Protein AF-A0A9J6AB32-F1 (afdb_monomer_lite)

Secondary structure (DSSP, 8-state):
--TTS-----STTTGGGS-GGGTTTGGGGG---EEEETTEEEE--GGGGGGGGT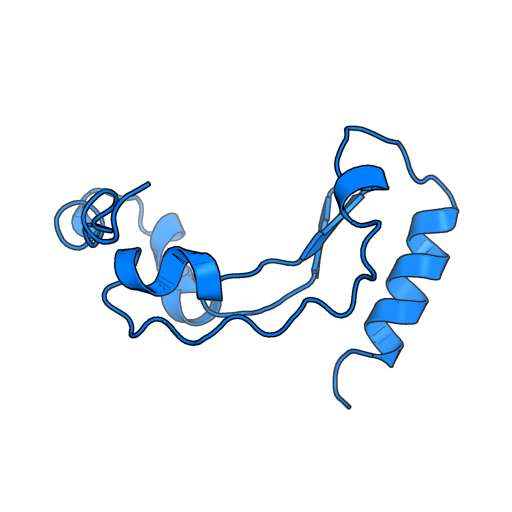---PPPPPPSS-TTHHHHSSS---TTHHHHHHHHHHHHTT-

Foldseek 3Di:
DPPPDDDQDACVVPPVVDDPVVCVVVVCLCPQDFDDDPQATDTDQSLVRQVNNVHDRDDGDDPPDPPCVVVRPDPDRNPPVSVVVVVVVVVVPPD

InterPro domains:
  IPR019557 Aminotransferase-like, plant mobile domain [PF10536] (2-62)

Structure (mmCIF, N/CA/C/O backbone):
data_AF-A0A9J6AB32-F1
#
_entry.id   AF-A0A9J6AB32-F1
#
loop_
_atom_site.group_PDB
_atom_site.id
_atom_site.type_symbol
_atom_site.label_atom_id
_a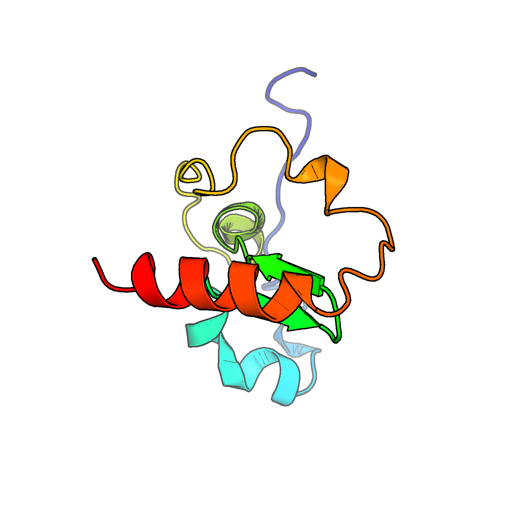tom_site.label_alt_id
_atom_site.label_comp_id
_atom_site.label_asym_id
_atom_site.label_entity_id
_atom_site.label_seq_id
_atom_site.pdbx_PDB_ins_code
_atom_site.Cartn_x
_atom_site.Cartn_y
_atom_site.Cartn_z
_atom_site.occupancy
_atom_site.B_iso_or_equiv
_atom_site.auth_seq_id
_atom_site.auth_comp_id
_atom_site.auth_asym_id
_atom_site.auth_atom_id
_atom_site.pdbx_PDB_model_num
ATOM 1 N N . MET A 1 1 ? 13.036 19.175 9.269 1.00 47.12 1 MET A N 1
ATOM 2 C CA . MET A 1 1 ? 11.843 18.701 9.998 1.00 47.12 1 MET A CA 1
ATOM 3 C C . MET A 1 1 ? 12.322 18.066 11.286 1.00 47.12 1 MET A C 1
ATOM 5 O O . MET A 1 1 ? 13.198 17.210 11.224 1.00 47.12 1 MET A O 1
ATOM 9 N N . THR A 1 2 ? 11.860 18.539 12.439 1.00 52.34 2 THR A N 1
ATOM 10 C CA . THR A 1 2 ? 12.133 17.875 13.723 1.00 52.34 2 THR A CA 1
ATOM 11 C C . THR A 1 2 ? 11.249 16.633 13.845 1.00 52.34 2 THR A C 1
ATOM 13 O O . THR A 1 2 ? 10.200 16.545 13.206 1.00 52.34 2 THR A O 1
ATOM 16 N N . LYS A 1 3 ? 11.687 15.651 14.640 1.00 54.47 3 LYS A N 1
ATOM 17 C CA . LYS A 1 3 ? 11.063 14.320 14.785 1.00 54.47 3 LYS A CA 1
ATOM 18 C C . LYS A 1 3 ? 9.586 14.359 15.236 1.00 54.47 3 LYS A C 1
ATOM 20 O O . LYS A 1 3 ? 8.896 13.357 15.108 1.00 54.47 3 LYS A O 1
ATOM 25 N N . ASP A 1 4 ? 9.108 15.521 15.682 1.00 57.69 4 ASP A N 1
ATOM 26 C CA . ASP A 1 4 ? 7.775 15.751 16.252 1.00 57.69 4 ASP A CA 1
ATOM 27 C C . ASP A 1 4 ? 6.742 16.353 15.277 1.00 57.69 4 ASP A C 1
ATOM 29 O O . ASP A 1 4 ? 5.654 16.737 15.696 1.00 57.69 4 ASP A O 1
ATOM 33 N N . GLN A 1 5 ? 7.042 16.481 13.979 1.00 61.66 5 GLN A N 1
ATOM 34 C CA . GLN A 1 5 ? 6.181 17.248 13.059 1.00 61.66 5 GLN A CA 1
ATOM 35 C C . GLN A 1 5 ? 5.061 16.467 12.349 1.00 61.66 5 GLN A C 1
ATOM 37 O O . GLN A 1 5 ? 4.262 17.092 11.653 1.00 61.66 5 GLN A O 1
ATOM 42 N N . PHE A 1 6 ? 4.942 15.145 12.516 1.00 64.44 6 PHE A N 1
ATOM 43 C CA . PHE A 1 6 ? 3.842 14.393 11.899 1.00 64.44 6 PHE A CA 1
ATOM 44 C C . PHE A 1 6 ? 3.360 13.240 12.783 1.00 64.44 6 PHE A C 1
ATOM 46 O O . PHE A 1 6 ? 4.062 12.247 12.968 1.00 64.44 6 PHE A O 1
ATOM 53 N N . ARG A 1 7 ? 2.143 13.367 13.325 1.00 69.94 7 ARG A N 1
ATOM 54 C CA . ARG A 1 7 ? 1.475 12.318 14.104 1.00 69.94 7 ARG A CA 1
ATOM 55 C C . ARG A 1 7 ? 0.334 11.740 13.273 1.00 69.94 7 ARG A C 1
ATOM 57 O O . ARG A 1 7 ? -0.664 12.418 13.051 1.00 69.94 7 ARG A O 1
ATOM 64 N N . TRP A 1 8 ? 0.483 10.496 12.824 1.00 75.62 8 TRP A N 1
ATOM 65 C CA . TRP A 1 8 ? -0.595 9.756 12.169 1.00 75.62 8 TRP A CA 1
ATOM 66 C C . TRP A 1 8 ? -1.716 9.484 13.181 1.00 75.62 8 TRP A C 1
ATOM 68 O O . TRP A 1 8 ? -1.502 8.758 14.151 1.00 75.62 8 TRP A O 1
ATOM 78 N N . THR A 1 9 ? -2.894 10.072 12.972 1.00 83.25 9 THR A N 1
ATOM 79 C CA . THR A 1 9 ? -4.094 9.761 13.763 1.00 83.25 9 THR A CA 1
ATOM 80 C C . THR A 1 9 ? -4.816 8.560 13.136 1.00 83.25 9 THR A C 1
ATOM 82 O O . THR A 1 9 ? -5.020 8.570 11.918 1.00 83.25 9 THR A O 1
ATOM 85 N N . PRO A 1 10 ? -5.197 7.533 13.919 1.00 86.44 10 PRO A N 1
ATOM 86 C CA . PRO A 1 10 ? -5.995 6.415 13.424 1.00 86.44 10 PRO A CA 1
ATOM 87 C C . PRO A 1 10 ? -7.374 6.846 12.901 1.00 86.44 10 PRO A C 1
ATOM 89 O O . PRO A 1 10 ? -7.943 7.831 13.358 1.00 86.44 10 PRO A O 1
ATOM 92 N N . TYR A 1 11 ? -7.946 6.068 11.983 1.00 87.69 11 TYR A N 1
ATOM 93 C CA . TYR A 1 11 ? -9.284 6.274 11.421 1.00 87.69 11 TYR A CA 1
ATOM 94 C C . TYR A 1 11 ? -10.418 5.698 12.283 1.00 87.69 11 TYR A C 1
ATOM 96 O O . TYR A 1 11 ? -11.575 5.723 11.870 1.00 87.69 11 TYR A O 1
ATOM 104 N N . ASN A 1 12 ? -10.119 5.183 13.476 1.00 85.50 12 ASN A N 1
ATOM 105 C CA . ASN A 1 12 ? -11.084 4.563 14.394 1.00 85.50 12 ASN A CA 1
ATOM 106 C C . ASN A 1 12 ? -12.369 5.394 14.601 1.00 85.50 12 ASN A C 1
ATOM 108 O O . ASN A 1 12 ? -13.462 4.833 14.645 1.00 85.50 12 ASN A O 1
ATOM 112 N N . GLU A 1 13 ? -12.249 6.720 14.668 1.00 89.31 13 GLU A N 1
ATOM 113 C CA . GLU A 1 13 ? -13.375 7.643 14.853 1.00 89.31 13 GLU A CA 1
ATOM 114 C C . GLU A 1 13 ? -14.256 7.821 13.609 1.00 89.31 13 GLU A C 1
ATOM 116 O O . GLU A 1 13 ? -15.381 8.284 13.741 1.00 89.31 13 GLU A O 1
ATOM 121 N N . ILE A 1 14 ? -13.792 7.456 12.410 1.00 89.94 14 ILE A N 1
ATOM 122 C CA . ILE A 1 14 ? -14.537 7.670 11.157 1.00 89.94 14 ILE A CA 1
ATOM 123 C C . ILE A 1 14 ? -14.889 6.377 10.425 1.00 89.94 14 ILE A C 1
ATOM 125 O O . ILE A 1 14 ? -15.810 6.387 9.612 1.00 89.94 14 ILE A O 1
ATOM 129 N N . LEU A 1 15 ? -14.211 5.259 10.708 1.00 87.62 15 LEU A N 1
ATOM 130 C CA . LEU A 1 15 ? -14.429 3.987 10.004 1.00 87.62 15 LEU A CA 1
ATOM 131 C C . LEU A 1 15 ? -15.898 3.539 10.035 1.00 87.62 15 LEU A C 1
ATOM 133 O O . LEU A 1 15 ? -16.398 3.025 9.041 1.00 87.62 15 LEU A O 1
ATOM 137 N N . HIS A 1 16 ? -16.605 3.795 11.139 1.00 88.31 16 HIS A N 1
ATOM 138 C CA . HIS A 1 16 ? -18.020 3.444 11.302 1.00 88.31 16 HIS A CA 1
ATOM 139 C C . HIS A 1 16 ? -18.983 4.305 10.465 1.00 88.31 16 HIS A C 1
ATOM 141 O O . HIS A 1 16 ? -20.143 3.940 10.300 1.00 88.31 16 HIS A O 1
ATOM 147 N N . THR A 1 17 ? -18.520 5.450 9.957 1.00 93.88 17 THR A N 1
ATOM 148 C CA . THR A 1 17 ? -19.302 6.346 9.087 1.00 93.88 17 THR A CA 1
ATOM 149 C C . THR A 1 17 ? -19.174 5.984 7.607 1.00 93.88 17 THR A C 1
ATOM 151 O O . THR A 1 17 ? -19.932 6.488 6.779 1.00 93.88 17 THR A O 1
ATOM 154 N N . LEU A 1 18 ? -18.213 5.120 7.262 1.00 90.81 18 LEU A N 1
ATOM 155 C CA . LEU A 1 18 ? -17.965 4.714 5.888 1.00 90.81 18 LEU A CA 1
ATOM 156 C C . LEU A 1 18 ? -18.975 3.648 5.434 1.00 90.81 18 LEU A C 1
ATOM 158 O O . LEU A 1 18 ? -19.395 2.806 6.232 1.00 90.81 18 LEU A O 1
ATOM 162 N N . PRO A 1 19 ? -19.337 3.624 4.141 1.00 94.94 19 PRO A N 1
ATOM 163 C CA . PRO A 1 19 ? -20.092 2.516 3.568 1.00 94.94 19 PRO A CA 1
ATOM 164 C C . PRO A 1 19 ? -19.396 1.163 3.777 1.00 94.94 19 PRO A C 1
ATOM 166 O O . PRO A 1 19 ? -18.170 1.082 3.746 1.00 94.94 19 PRO A O 1
ATOM 169 N N . CYS A 1 20 ? -20.166 0.074 3.889 1.00 89.75 20 CYS A N 1
ATOM 170 C CA . CYS A 1 20 ? -19.617 -1.269 4.135 1.00 89.75 20 CYS A CA 1
ATOM 171 C C . CYS A 1 20 ? -18.588 -1.723 3.084 1.00 89.75 20 CYS A C 1
ATOM 173 O O . CYS A 1 20 ? -17.660 -2.457 3.409 1.00 89.75 20 CYS A O 1
ATOM 175 N N . TYR A 1 21 ? -18.709 -1.269 1.832 1.00 89.56 21 TYR A N 1
ATOM 176 C CA . TYR A 1 21 ? -17.740 -1.608 0.784 1.00 89.56 21 TYR A CA 1
ATOM 177 C C . TYR A 1 21 ? -16.355 -0.988 1.023 1.00 89.56 21 TYR A C 1
ATOM 179 O O . TYR A 1 21 ? -15.376 -1.449 0.452 1.00 89.56 21 TYR A O 1
ATOM 187 N N . CYS A 1 22 ? -16.241 0.052 1.855 1.00 86.25 22 CYS A N 1
ATOM 188 C CA . CYS A 1 22 ? -14.948 0.635 2.201 1.00 86.25 22 CYS A CA 1
ATOM 189 C C . CYS A 1 22 ? -14.155 -0.250 3.170 1.00 86.25 22 CYS A C 1
ATOM 191 O O . CYS A 1 22 ? -12.935 -0.126 3.218 1.00 86.25 22 CYS A O 1
ATOM 193 N N . THR A 1 23 ? -14.826 -1.118 3.934 1.00 85.69 23 THR A N 1
ATOM 194 C CA . THR A 1 23 ? -14.228 -1.945 4.998 1.00 85.69 23 THR A CA 1
ATOM 195 C C . THR A 1 23 ? -14.291 -3.446 4.732 1.00 85.69 23 THR A C 1
ATOM 197 O O . THR A 1 23 ? -13.633 -4.205 5.438 1.00 85.69 23 THR A O 1
ATOM 200 N N . VAL A 1 24 ? -15.016 -3.879 3.693 1.00 88.56 24 VAL A N 1
ATOM 201 C CA . VAL A 1 24 ? -15.167 -5.298 3.314 1.00 88.56 24 VAL A CA 1
ATOM 202 C C . VAL A 1 24 ? -13.828 -6.016 3.102 1.00 88.56 24 VAL A C 1
ATOM 204 O O . VAL A 1 24 ? -13.698 -7.183 3.457 1.00 88.56 24 VAL A O 1
ATOM 207 N N . ASP A 1 25 ? -12.820 -5.292 2.619 1.00 85.62 25 ASP A N 1
ATOM 208 C CA . ASP A 1 25 ? -11.489 -5.813 2.307 1.00 85.62 25 ASP A CA 1
ATOM 209 C C . ASP A 1 25 ? -10.413 -5.318 3.289 1.00 85.62 25 ASP A C 1
ATOM 211 O O . ASP A 1 25 ? -9.250 -5.162 2.915 1.00 85.62 25 ASP A O 1
ATOM 215 N N . GLU A 1 26 ? -10.769 -5.069 4.559 1.00 83.25 26 GLU A N 1
ATOM 216 C CA . GLU A 1 26 ? -9.793 -4.701 5.602 1.00 83.25 26 GLU A CA 1
ATOM 217 C C . GLU A 1 26 ? -8.549 -5.615 5.624 1.00 83.25 26 GLU A C 1
ATOM 219 O O . GLU A 1 26 ? -7.432 -5.091 5.695 1.00 83.25 26 GLU A O 1
ATOM 224 N N . PRO A 1 27 ? -8.670 -6.956 5.512 1.00 82.94 27 PRO A N 1
ATOM 225 C CA . PRO A 1 27 ? -7.497 -7.827 5.486 1.00 82.94 27 PRO A CA 1
ATOM 226 C C . PRO A 1 27 ? -6.533 -7.525 4.328 1.00 82.94 27 PRO A C 1
ATOM 228 O O . PRO A 1 27 ? -5.328 -7.728 4.470 1.00 82.94 27 PRO A O 1
ATOM 231 N N . LEU A 1 28 ? -7.042 -7.002 3.206 1.00 81.69 28 LEU A N 1
ATOM 232 C CA . LEU A 1 28 ? -6.252 -6.625 2.031 1.00 81.69 28 LEU A CA 1
ATOM 233 C C . LEU A 1 28 ? -5.648 -5.223 2.140 1.00 81.69 28 LEU A C 1
ATOM 235 O O . LEU A 1 28 ? -4.809 -4.854 1.319 1.00 81.69 28 LEU A O 1
ATOM 239 N N . TRP A 1 29 ? -6.008 -4.424 3.150 1.00 79.75 29 TRP A N 1
ATOM 240 C CA . TRP A 1 29 ? -5.424 -3.091 3.322 1.00 79.75 29 TRP A CA 1
ATOM 241 C C . TRP A 1 29 ? -3.908 -3.132 3.498 1.00 79.75 29 TRP A C 1
ATOM 243 O O . TRP A 1 29 ? -3.246 -2.165 3.133 1.00 79.75 29 TRP A O 1
ATOM 253 N N . MET A 1 30 ? -3.380 -4.250 4.005 1.00 76.69 30 MET A N 1
ATOM 254 C CA . MET A 1 30 ? -1.952 -4.507 4.200 1.00 76.69 30 MET A CA 1
ATOM 255 C C . MET A 1 30 ? -1.287 -5.240 3.027 1.00 76.69 30 MET A C 1
ATOM 257 O O . MET A 1 30 ? -0.108 -5.572 3.120 1.00 76.69 30 MET A O 1
ATOM 261 N N . ALA A 1 31 ? -2.014 -5.521 1.944 1.00 79.00 31 ALA A N 1
ATOM 262 C CA . ALA A 1 31 ? -1.461 -6.242 0.808 1.00 79.00 31 ALA A CA 1
ATOM 263 C C . ALA A 1 31 ? -0.518 -5.329 0.002 1.00 79.00 31 ALA A C 1
ATOM 265 O O . ALA A 1 31 ? -0.901 -4.238 -0.436 1.00 79.00 31 ALA A O 1
ATOM 266 N N . CYS A 1 32 ? 0.728 -5.770 -0.170 1.00 75.88 32 CYS A N 1
ATOM 267 C CA . CYS A 1 32 ? 1.749 -5.073 -0.950 1.00 75.88 32 CYS A CA 1
ATOM 268 C C . CYS A 1 32 ? 1.659 -5.470 -2.427 1.00 75.88 32 CYS A C 1
ATOM 270 O O . CYS A 1 32 ? 2.577 -6.084 -2.948 1.00 75.88 32 CYS A O 1
ATOM 272 N N . GLU A 1 33 ? 0.551 -5.162 -3.094 1.00 73.75 33 GLU A N 1
ATOM 273 C CA . GLU A 1 33 ? 0.269 -5.666 -4.446 1.00 73.75 33 GLU A CA 1
ATOM 274 C C . GLU A 1 33 ? 0.528 -4.612 -5.535 1.00 73.75 33 GLU A C 1
ATOM 276 O O . GLU A 1 33 ? 0.325 -3.412 -5.300 1.00 73.75 33 GLU A O 1
ATOM 281 N N . PRO A 1 34 ? 0.913 -5.018 -6.758 1.00 69.75 34 PRO A N 1
ATOM 282 C CA . PRO A 1 34 ? 0.857 -4.140 -7.916 1.00 69.75 34 PRO A CA 1
ATOM 283 C C . PRO A 1 34 ? -0.597 -3.825 -8.285 1.00 69.75 34 PRO A C 1
ATOM 285 O O . PRO A 1 34 ? -1.385 -4.701 -8.635 1.00 69.75 34 PRO A O 1
ATOM 288 N N . ILE A 1 35 ? -0.942 -2.543 -8.271 1.00 72.12 35 ILE A N 1
ATOM 289 C CA . ILE A 1 35 ? -2.173 -2.017 -8.843 1.00 72.12 35 ILE A CA 1
ATOM 290 C C . ILE A 1 35 ? -1.888 -1.638 -10.295 1.00 72.12 35 ILE A C 1
ATOM 292 O O . ILE A 1 35 ? -1.117 -0.727 -10.602 1.00 72.12 35 ILE A O 1
ATOM 296 N N . LEU A 1 36 ? -2.544 -2.354 -11.202 1.00 71.56 36 LEU A N 1
ATOM 297 C CA . LEU A 1 36 ? -2.578 -2.038 -12.622 1.00 71.56 36 LEU A CA 1
ATOM 298 C C . LEU A 1 36 ? -3.655 -0.988 -12.891 1.00 71.56 36 LEU A C 1
ATOM 300 O O . LEU A 1 36 ? -4.848 -1.279 -12.825 1.00 71.56 36 LEU A O 1
ATOM 304 N N . CYS A 1 37 ? -3.236 0.228 -13.227 1.00 67.50 37 CYS A N 1
ATOM 305 C CA . CYS A 1 37 ? -4.127 1.301 -13.644 1.00 67.50 37 CYS A CA 1
ATOM 306 C C . CYS A 1 37 ? -3.831 1.671 -15.100 1.00 67.50 37 CYS A C 1
ATOM 308 O O . CYS A 1 37 ? -2.992 2.526 -15.388 1.00 67.50 37 CYS A O 1
ATOM 310 N N . LEU A 1 38 ? -4.533 1.015 -16.031 1.00 70.31 38 LEU A N 1
ATOM 311 C CA . LEU A 1 38 ? -4.367 1.196 -17.478 1.00 70.31 38 LEU A CA 1
ATOM 312 C C . LEU A 1 38 ? -2.925 0.910 -17.929 1.00 70.31 38 LEU A C 1
ATOM 314 O O . LEU A 1 38 ? -2.476 -0.231 -17.908 1.00 70.31 38 LEU A O 1
ATOM 318 N N . GLU A 1 39 ? -2.206 1.954 -18.341 1.00 63.28 39 GLU A N 1
ATOM 319 C CA . GLU A 1 39 ? -0.821 1.885 -18.792 1.00 63.28 39 GLU A CA 1
ATOM 320 C C . GLU A 1 39 ? 0.180 2.195 -17.670 1.00 63.28 39 GLU A C 1
ATOM 322 O O . GLU A 1 39 ? 1.326 2.531 -17.944 1.00 63.28 39 GLU A O 1
ATOM 327 N N . ILE A 1 40 ? -0.249 2.146 -16.410 1.00 63.00 40 ILE A N 1
ATOM 328 C CA . ILE A 1 40 ? 0.582 2.436 -15.243 1.00 63.00 40 ILE A CA 1
ATOM 329 C C . ILE A 1 40 ? 0.514 1.237 -14.301 1.00 63.00 40 ILE A C 1
ATOM 331 O O . ILE A 1 40 ? -0.560 0.691 -14.046 1.00 63.00 40 ILE A O 1
ATOM 335 N N . VAL A 1 41 ? 1.668 0.837 -13.773 1.00 67.00 41 VAL A N 1
ATOM 336 C CA . VAL A 1 41 ? 1.741 -0.079 -12.630 1.00 67.00 41 VAL A CA 1
ATOM 337 C C . VAL A 1 41 ? 2.201 0.732 -11.434 1.00 67.00 41 VAL A C 1
ATOM 339 O O . VAL A 1 41 ? 3.286 1.312 -11.451 1.00 67.00 41 VAL A O 1
ATOM 342 N N . GLU A 1 42 ? 1.366 0.771 -10.406 1.00 72.50 42 GLU A N 1
ATOM 343 C CA . GLU A 1 42 ? 1.656 1.402 -9.126 1.00 72.50 42 GLU A CA 1
ATOM 344 C C . GLU A 1 42 ? 1.728 0.314 -8.057 1.00 72.50 42 GLU A C 1
ATOM 346 O O . GLU A 1 42 ? 0.812 -0.490 -7.938 1.00 72.50 42 GLU A O 1
ATOM 351 N N . ILE A 1 43 ? 2.800 0.256 -7.265 1.00 70.81 43 ILE A N 1
ATOM 352 C CA . ILE A 1 43 ? 2.812 -0.646 -6.108 1.00 70.81 43 ILE A CA 1
ATOM 353 C C . ILE A 1 43 ? 2.043 -0.011 -4.973 1.00 70.81 43 ILE A C 1
ATOM 355 O O . ILE A 1 43 ? 2.377 1.080 -4.507 1.00 70.81 43 ILE A O 1
ATOM 359 N N . ARG A 1 44 ? 1.085 -0.765 -4.446 1.00 72.88 44 ARG A N 1
ATOM 360 C CA . ARG A 1 44 ? 0.514 -0.464 -3.149 1.00 72.88 44 ARG A CA 1
ATOM 361 C C . ARG A 1 44 ? 1.581 -0.716 -2.082 1.00 72.88 44 ARG A C 1
ATOM 363 O O . ARG A 1 44 ? 1.997 -1.849 -1.871 1.00 72.88 44 ARG A O 1
ATOM 370 N N . ALA A 1 45 ? 2.024 0.349 -1.418 1.00 74.69 45 ALA A N 1
ATOM 371 C CA . ALA A 1 45 ? 2.943 0.305 -0.279 1.00 74.69 45 ALA A CA 1
ATOM 372 C C . ALA A 1 45 ? 2.160 0.635 1.012 1.00 74.69 45 ALA A C 1
ATOM 374 O O . ALA A 1 45 ? 2.152 1.788 1.460 1.00 74.69 45 ALA A O 1
ATOM 375 N N . PRO A 1 46 ? 1.399 -0.334 1.559 1.00 73.25 46 PRO A N 1
ATOM 376 C CA . PRO A 1 46 ? 0.503 -0.114 2.694 1.00 73.25 46 PRO A CA 1
ATOM 377 C C . PRO A 1 46 ? 1.254 0.150 3.995 1.00 73.25 46 PRO A C 1
ATOM 379 O O . PRO A 1 46 ? 0.735 0.815 4.890 1.00 73.25 46 PRO A O 1
ATOM 382 N N . ASP A 1 47 ? 2.499 -0.318 4.063 1.00 74.19 47 ASP A N 1
ATOM 383 C CA . ASP A 1 47 ? 3.440 -0.032 5.130 1.00 74.19 47 ASP A CA 1
ATOM 384 C C . ASP A 1 47 ? 3.488 1.463 5.457 1.00 74.19 47 ASP A C 1
ATOM 386 O O . ASP A 1 47 ? 3.485 1.789 6.630 1.00 74.19 47 ASP A O 1
ATOM 390 N N . ARG A 1 48 ? 3.408 2.385 4.492 1.00 72.19 48 ARG A N 1
ATOM 391 C CA . ARG A 1 48 ? 3.477 3.843 4.734 1.00 72.19 48 ARG A CA 1
ATOM 392 C C . ARG A 1 48 ? 2.311 4.448 5.530 1.00 72.19 48 ARG A C 1
ATOM 394 O O . ARG A 1 48 ? 2.437 5.583 5.986 1.00 72.19 48 ARG A O 1
ATOM 401 N N . VAL A 1 49 ? 1.188 3.740 5.674 1.00 77.31 49 VAL A N 1
ATOM 402 C CA . VAL A 1 49 ? -0.057 4.267 6.274 1.00 77.31 49 VAL A CA 1
ATOM 403 C C . VAL A 1 49 ? -0.618 3.384 7.396 1.00 77.31 49 VAL A C 1
ATOM 405 O O . VAL A 1 49 ? -1.734 3.598 7.867 1.00 77.31 49 VAL A O 1
ATOM 408 N N . MET A 1 50 ? 0.161 2.416 7.889 1.00 80.81 50 MET A N 1
ATOM 409 C CA . MET A 1 50 ? -0.290 1.414 8.871 1.00 80.81 50 MET A CA 1
ATOM 410 C C . MET A 1 50 ? -0.822 2.024 10.171 1.00 80.81 50 MET A C 1
ATOM 412 O O . MET A 1 50 ? -1.830 1.560 10.713 1.00 80.81 50 MET A O 1
ATOM 416 N N . CYS A 1 51 ? -0.206 3.114 10.637 1.00 82.94 51 CYS A N 1
ATOM 417 C CA . CYS A 1 51 ? -0.653 3.831 11.831 1.00 82.94 51 CYS A CA 1
ATOM 418 C C . CYS A 1 51 ? -2.092 4.362 11.710 1.00 82.94 51 CYS A C 1
ATOM 420 O O . CYS A 1 51 ? -2.801 4.429 12.713 1.00 82.94 51 CYS A O 1
ATOM 422 N N . GLN A 1 52 ? -2.553 4.705 10.501 1.00 84.75 52 GLN A N 1
ATOM 423 C CA . GLN A 1 52 ? -3.922 5.186 10.286 1.00 84.75 52 GLN A CA 1
ATOM 424 C C . GLN A 1 52 ? -4.962 4.079 10.489 1.00 84.75 52 GLN A C 1
ATOM 426 O O . GLN A 1 52 ? -6.106 4.351 10.834 1.00 84.75 52 GLN A O 1
ATOM 431 N N . PHE A 1 53 ? -4.557 2.821 10.352 1.00 82.50 53 PHE A N 1
ATOM 432 C CA . PHE A 1 53 ? -5.403 1.659 10.610 1.00 82.50 53 PHE A CA 1
ATOM 433 C C . PHE A 1 53 ? -5.204 1.085 12.020 1.00 82.50 53 PHE A C 1
ATOM 435 O O . PHE A 1 53 ? -5.664 -0.015 12.308 1.00 82.50 53 PHE A O 1
ATOM 442 N N . GLY A 1 54 ? -4.504 1.808 12.905 1.00 81.94 54 GLY A N 1
ATOM 443 C CA . GLY A 1 54 ? -4.203 1.342 14.261 1.00 81.94 54 GLY A CA 1
ATOM 444 C C . GLY A 1 54 ? -3.209 0.177 14.300 1.00 81.94 54 GLY A C 1
ATOM 445 O O . GLY A 1 54 ? -3.172 -0.563 15.281 1.00 81.94 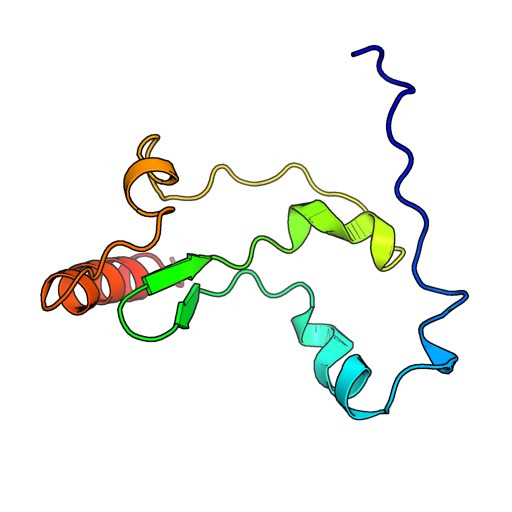54 GLY A O 1
ATOM 446 N N . ARG A 1 55 ? -2.414 -0.009 13.238 1.00 81.38 55 ARG A N 1
ATOM 447 C CA . ARG A 1 55 ? -1.449 -1.107 13.109 1.00 81.38 55 ARG A CA 1
ATOM 448 C C . ARG A 1 55 ? -0.013 -0.612 13.325 1.00 81.38 55 ARG A C 1
ATOM 450 O O . ARG A 1 55 ? 0.272 0.556 13.052 1.00 81.38 55 ARG A O 1
ATOM 457 N N . PRO A 1 56 ? 0.909 -1.474 13.795 1.00 81.50 56 PRO A N 1
ATOM 458 C CA . PRO A 1 56 ? 2.317 -1.110 13.919 1.00 81.50 56 PRO A CA 1
ATOM 459 C C . PRO A 1 56 ? 2.931 -0.726 12.565 1.00 81.50 56 PRO A C 1
ATOM 461 O O . PRO A 1 56 ? 2.739 -1.417 11.566 1.00 81.50 56 PRO A O 1
ATOM 464 N N . GLN A 1 57 ? 3.703 0.360 12.547 1.00 80.25 57 GLN A N 1
ATOM 465 C CA . GLN A 1 57 ? 4.484 0.790 11.389 1.00 80.25 57 GLN A CA 1
ATOM 466 C C . GLN A 1 57 ? 5.758 -0.054 11.275 1.00 80.25 57 GLN A C 1
ATOM 468 O O . GLN A 1 57 ? 6.650 0.061 12.117 1.00 80.25 57 GLN A O 1
ATOM 473 N N . HIS A 1 58 ? 5.873 -0.869 10.228 1.00 75.00 58 HIS A N 1
ATOM 474 C CA . HIS A 1 58 ? 7.139 -1.523 9.890 1.00 75.00 58 HIS A CA 1
ATOM 475 C C . HIS A 1 58 ? 8.039 -0.567 9.088 1.00 75.00 58 HIS A C 1
ATOM 477 O O . HIS A 1 58 ? 7.559 0.382 8.458 1.00 75.00 58 HIS A O 1
ATOM 483 N N . VAL A 1 59 ? 9.354 -0.804 9.108 1.00 74.00 59 VAL A N 1
ATOM 484 C CA . VAL A 1 59 ? 10.285 -0.113 8.205 1.00 74.00 59 VAL A CA 1
ATOM 485 C C . VAL A 1 59 ? 9.975 -0.558 6.784 1.00 74.00 59 VAL A C 1
ATOM 487 O O . VAL A 1 59 ? 10.009 -1.753 6.492 1.00 74.00 59 VAL A O 1
ATOM 490 N N . SER A 1 60 ? 9.660 0.388 5.906 1.00 67.75 60 SER A N 1
ATOM 491 C CA . SER A 1 60 ? 9.360 0.054 4.521 1.00 67.75 60 SER A CA 1
ATOM 492 C C . SER A 1 60 ? 10.521 -0.681 3.871 1.00 67.75 60 SER A C 1
ATOM 494 O O . SER A 1 60 ? 11.656 -0.200 3.909 1.00 67.75 60 SER A O 1
ATOM 496 N N . ALA A 1 61 ? 10.239 -1.833 3.259 1.00 67.19 61 ALA A N 1
ATOM 497 C CA . ALA A 1 61 ? 11.195 -2.434 2.343 1.00 67.19 61 ALA A CA 1
ATOM 498 C C . ALA A 1 61 ? 11.434 -1.434 1.207 1.00 67.19 61 ALA A C 1
ATOM 500 O O . ALA A 1 61 ? 10.494 -0.789 0.733 1.00 67.19 61 ALA A O 1
ATOM 501 N N . ILE A 1 62 ? 12.691 -1.270 0.789 1.00 63.28 62 ILE A N 1
ATOM 502 C CA . ILE A 1 62 ? 12.979 -0.471 -0.402 1.00 63.28 62 ILE A CA 1
ATOM 503 C C . ILE A 1 62 ? 12.229 -1.157 -1.548 1.00 63.28 62 ILE A C 1
ATOM 505 O O . ILE A 1 62 ? 12.476 -2.345 -1.779 1.00 63.28 62 ILE A O 1
ATOM 509 N N . PRO A 1 63 ? 11.296 -0.470 -2.231 1.00 60.19 63 PRO A N 1
ATOM 510 C CA . PRO A 1 63 ? 10.585 -1.077 -3.343 1.00 60.19 63 PRO A CA 1
ATOM 511 C C . PRO A 1 63 ? 11.611 -1.606 -4.355 1.00 60.19 63 PRO A C 1
ATOM 513 O O . PRO A 1 63 ? 12.600 -0.932 -4.626 1.00 60.19 63 PRO A O 1
ATOM 516 N N . SER A 1 64 ? 11.388 -2.788 -4.938 1.00 57.78 64 SER A N 1
ATOM 517 C CA . SER A 1 64 ? 12.297 -3.395 -5.938 1.00 57.78 64 SER A CA 1
ATOM 518 C C . SER A 1 64 ? 12.453 -2.564 -7.225 1.00 57.78 64 SER A C 1
ATOM 520 O O . SER A 1 64 ? 13.277 -2.850 -8.098 1.00 57.78 64 SER A O 1
ATOM 522 N N . TRP A 1 65 ? 11.672 -1.496 -7.337 1.00 57.41 65 TRP A N 1
ATOM 523 C CA . TRP A 1 65 ? 11.822 -0.430 -8.306 1.00 57.41 65 TRP A CA 1
ATOM 524 C C . TRP A 1 65 ? 13.085 0.347 -7.952 1.00 57.41 65 TRP A C 1
ATOM 526 O O . TRP A 1 65 ? 13.147 1.006 -6.918 1.00 57.41 65 TRP A O 1
ATOM 536 N N . GLY A 1 66 ? 14.100 0.282 -8.814 1.00 55.31 66 GLY A N 1
ATOM 537 C CA . GLY A 1 66 ? 15.281 1.133 -8.681 1.00 55.31 66 GLY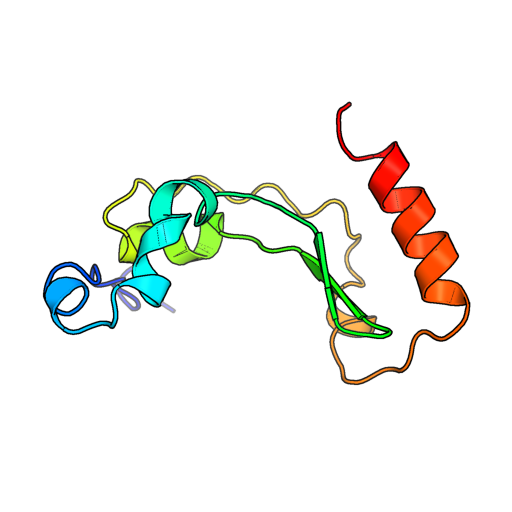 A CA 1
ATOM 538 C C . GLY A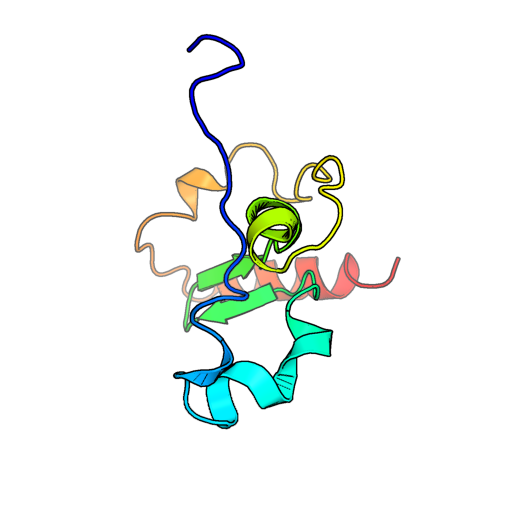 1 66 ? 14.910 2.618 -8.544 1.00 55.31 66 GLY A C 1
ATOM 539 O O . GLY A 1 66 ? 13.768 3.020 -8.770 1.00 55.31 66 GLY A O 1
ATOM 540 N N . THR A 1 67 ? 15.894 3.456 -8.225 1.00 54.72 67 THR A N 1
ATOM 541 C CA . THR A 1 67 ? 15.791 4.906 -7.936 1.00 54.72 67 THR A CA 1
ATOM 542 C C . THR A 1 67 ? 15.006 5.771 -8.943 1.00 54.72 67 THR A C 1
ATOM 544 O O . THR A 1 67 ? 14.760 6.943 -8.673 1.00 54.72 67 THR A O 1
ATOM 547 N N . ASN A 1 68 ? 14.561 5.211 -10.068 1.00 53.75 68 ASN A N 1
ATOM 548 C CA . ASN A 1 68 ? 13.823 5.871 -11.140 1.00 53.75 68 ASN A CA 1
ATOM 549 C C . ASN A 1 68 ? 12.291 5.718 -11.049 1.00 53.75 68 ASN A C 1
ATOM 551 O O . ASN A 1 68 ? 11.610 5.995 -12.032 1.00 53.75 68 ASN A O 1
ATOM 555 N N . HIS A 1 69 ? 11.708 5.292 -9.920 1.00 54.69 69 HIS A N 1
ATOM 556 C CA . HIS A 1 69 ? 10.239 5.202 -9.807 1.00 54.69 69 HIS A CA 1
ATOM 557 C C . HIS A 1 69 ? 9.545 6.549 -10.090 1.00 54.69 69 HIS A C 1
ATOM 559 O O . HIS A 1 69 ? 8.538 6.566 -10.783 1.00 54.69 69 HIS A O 1
ATOM 565 N N . HIS A 1 70 ? 10.156 7.677 -9.709 1.00 51.50 70 HIS A N 1
ATOM 566 C CA . HIS A 1 70 ? 9.682 9.036 -10.031 1.00 51.50 70 HIS A CA 1
ATOM 567 C C . HIS A 1 70 ? 9.770 9.432 -11.513 1.00 51.50 70 HIS A C 1
ATOM 569 O O . HIS A 1 70 ? 9.344 10.515 -11.891 1.00 51.50 70 HIS A O 1
ATOM 575 N N . VAL A 1 71 ? 10.384 8.595 -12.353 1.00 51.16 71 VAL A N 1
ATOM 576 C CA . VAL A 1 71 ? 10.376 8.753 -13.817 1.00 51.16 71 VAL A CA 1
ATOM 577 C C . VAL A 1 71 ? 9.148 8.057 -14.419 1.00 51.16 71 VAL A C 1
ATOM 579 O O . VAL A 1 71 ? 8.713 8.393 -15.517 1.00 51.16 71 VAL A O 1
ATOM 582 N N . HIS A 1 72 ? 8.587 7.084 -13.697 1.00 54.09 72 HIS A N 1
ATOM 583 C CA . HIS A 1 72 ? 7.399 6.324 -14.084 1.00 54.09 72 HIS A CA 1
ATOM 584 C C . HIS A 1 72 ? 6.132 6.838 -13.382 1.00 54.09 72 HIS A C 1
ATOM 586 O O . HIS A 1 72 ? 5.042 6.775 -13.951 1.00 54.09 72 HIS A O 1
ATOM 592 N N . ASP A 1 73 ? 6.282 7.425 -12.194 1.00 51.78 73 ASP A N 1
ATOM 593 C CA . ASP A 1 73 ? 5.337 8.368 -11.609 1.00 51.78 73 ASP A CA 1
ATOM 594 C C . ASP A 1 73 ? 5.468 9.677 -12.395 1.00 51.78 73 ASP A C 1
ATOM 596 O O . ASP A 1 73 ? 6.451 10.393 -12.278 1.00 51.78 73 ASP A O 1
ATOM 600 N N . GLN A 1 74 ? 4.552 9.879 -13.342 1.00 48.75 74 GLN A N 1
ATOM 601 C CA . GLN A 1 74 ? 4.055 11.169 -13.840 1.00 48.75 74 GLN A CA 1
ATOM 602 C C . GLN A 1 74 ? 3.361 10.941 -15.179 1.00 48.75 74 GLN A C 1
ATOM 604 O O . GLN A 1 74 ? 3.906 11.239 -16.237 1.00 48.75 74 GLN A O 1
ATOM 609 N N . ARG A 1 75 ? 2.113 10.447 -15.144 1.00 52.44 75 ARG A N 1
ATOM 610 C CA . ARG A 1 75 ? 1.149 10.591 -16.260 1.00 52.44 75 ARG A CA 1
ATOM 611 C C . ARG A 1 75 ? 1.667 10.093 -17.628 1.00 52.44 75 ARG A C 1
ATOM 613 O O . ARG A 1 75 ? 1.164 10.516 -18.670 1.00 52.44 75 ARG A O 1
ATOM 620 N N . GLY A 1 76 ? 2.678 9.227 -17.624 1.00 50.38 76 GLY A N 1
ATOM 621 C CA . GLY A 1 76 ? 3.355 8.725 -18.806 1.00 50.38 76 GLY A CA 1
ATOM 622 C C . GLY A 1 76 ? 2.684 7.444 -19.257 1.00 50.38 76 GLY A C 1
ATOM 623 O O . GLY A 1 76 ? 2.708 6.445 -18.547 1.00 50.38 76 GLY A O 1
ATOM 624 N N . ARG A 1 77 ? 2.077 7.484 -20.439 1.00 56.53 77 ARG A N 1
ATOM 625 C CA . ARG A 1 77 ? 1.558 6.305 -21.131 1.00 56.53 77 ARG A CA 1
ATOM 626 C C . ARG A 1 77 ? 2.714 5.350 -21.442 1.00 56.53 77 ARG A C 1
ATOM 628 O O . ARG A 1 77 ? 3.550 5.666 -22.287 1.00 56.53 77 ARG A O 1
ATOM 635 N N . LEU A 1 78 ? 2.817 4.235 -20.711 1.00 61.06 78 LEU A N 1
ATOM 636 C CA . LEU A 1 78 ? 3.908 3.267 -20.881 1.00 61.06 78 LEU A CA 1
ATOM 637 C C . LEU A 1 78 ? 3.715 2.381 -22.125 1.00 61.06 78 LEU A C 1
ATOM 639 O O . LEU A 1 78 ? 4.671 1.732 -22.557 1.00 61.06 78 LEU A O 1
ATOM 643 N N . GLY A 1 79 ? 2.517 2.360 -22.727 1.00 67.38 79 GLY A N 1
ATOM 644 C CA . GLY A 1 79 ? 2.239 1.607 -23.949 1.00 67.38 79 GLY A CA 1
ATOM 645 C C . GLY A 1 79 ? 2.692 0.135 -23.864 1.00 67.38 79 GLY A C 1
ATOM 646 O O . GLY A 1 79 ? 2.460 -0.520 -22.848 1.00 67.38 79 GLY A O 1
ATOM 647 N N . PRO A 1 80 ? 3.381 -0.414 -24.884 1.00 67.12 80 PRO A N 1
ATOM 648 C CA . PRO A 1 80 ? 3.841 -1.811 -24.888 1.00 67.12 80 PRO A CA 1
ATOM 649 C C . PRO A 1 80 ? 4.755 -2.187 -23.711 1.00 67.12 80 PRO A C 1
ATOM 651 O O . PRO A 1 80 ? 4.827 -3.354 -23.329 1.00 67.12 80 PRO A O 1
ATOM 654 N N . LYS A 1 81 ? 5.426 -1.202 -23.100 1.00 70.12 81 LYS A N 1
ATOM 655 C CA . LYS A 1 81 ? 6.382 -1.411 -22.008 1.00 70.12 81 LYS A CA 1
ATOM 656 C C . LYS A 1 81 ? 5.714 -1.837 -20.697 1.00 70.12 81 LYS A C 1
ATOM 658 O O . LYS A 1 81 ? 6.386 -2.372 -19.819 1.00 70.12 81 LYS A O 1
ATOM 663 N N . VAL A 1 82 ? 4.393 -1.657 -20.577 1.00 69.88 82 VAL A N 1
ATOM 664 C CA . VAL A 1 82 ? 3.593 -2.181 -19.456 1.00 69.88 82 VAL A CA 1
ATOM 665 C C . VAL A 1 82 ? 3.747 -3.693 -19.348 1.00 69.88 82 VAL A C 1
ATOM 667 O O . VAL A 1 82 ? 3.916 -4.201 -18.246 1.00 69.88 82 VAL A O 1
ATOM 670 N N . LEU A 1 83 ? 3.730 -4.408 -20.477 1.00 71.25 83 LEU A N 1
ATOM 671 C CA . LEU A 1 83 ? 3.792 -5.869 -20.488 1.00 71.25 83 LEU A CA 1
ATOM 672 C C . LEU A 1 83 ? 5.156 -6.382 -20.021 1.00 71.25 83 LEU A C 1
ATOM 674 O O . LEU A 1 83 ? 5.206 -7.285 -19.197 1.00 71.25 83 LEU A O 1
ATOM 678 N N . GLU A 1 84 ? 6.252 -5.771 -20.476 1.00 74.62 84 GLU A N 1
ATOM 679 C CA . GLU A 1 84 ? 7.611 -6.108 -20.017 1.00 74.62 84 GLU A CA 1
ATOM 680 C C . GLU A 1 84 ? 7.777 -5.858 -18.516 1.00 74.62 84 GLU A C 1
ATOM 682 O O . GLU A 1 84 ? 8.406 -6.631 -17.791 1.00 74.62 84 GLU A O 1
ATOM 687 N N . MET A 1 85 ? 7.194 -4.758 -18.048 1.00 70.44 85 MET A N 1
ATOM 688 C CA . MET A 1 85 ? 7.235 -4.371 -16.654 1.00 70.44 85 MET A CA 1
ATOM 689 C C . MET A 1 85 ? 6.431 -5.360 -15.803 1.00 70.44 85 MET A C 1
ATOM 691 O O . MET A 1 85 ? 6.962 -5.870 -14.823 1.00 70.44 85 MET A O 1
ATOM 695 N N . LEU A 1 86 ? 5.208 -5.703 -16.214 1.00 71.31 86 LEU A N 1
ATOM 696 C CA . LEU A 1 86 ? 4.384 -6.729 -15.571 1.00 71.31 86 LEU A CA 1
ATOM 697 C C . LEU A 1 86 ? 5.048 -8.100 -15.542 1.00 71.31 86 LEU A C 1
ATOM 699 O O . LEU A 1 86 ? 5.030 -8.761 -14.514 1.00 71.31 86 LEU A O 1
ATOM 703 N N . ASP A 1 87 ? 5.661 -8.512 -16.644 1.00 74.00 87 ASP A N 1
ATOM 704 C CA . ASP A 1 87 ? 6.369 -9.783 -16.754 1.00 74.00 87 ASP A CA 1
ATOM 705 C C . ASP A 1 87 ? 7.580 -9.845 -15.804 1.00 74.00 87 ASP A C 1
ATOM 707 O O . ASP A 1 87 ? 7.827 -10.863 -15.158 1.00 74.00 87 ASP A O 1
ATOM 711 N N . LYS A 1 88 ? 8.295 -8.725 -15.622 1.00 73.31 88 LYS A N 1
ATOM 712 C CA . LYS A 1 88 ? 9.283 -8.598 -14.544 1.00 73.31 88 LYS A CA 1
ATOM 713 C C . LYS A 1 88 ? 8.625 -8.734 -13.161 1.00 73.31 88 LYS A C 1
ATOM 715 O O . LYS A 1 88 ? 9.134 -9.498 -12.347 1.00 73.31 88 LYS A O 1
ATOM 720 N N . TYR A 1 89 ? 7.495 -8.064 -12.906 1.00 67.56 89 TYR A N 1
ATOM 721 C CA . TYR A 1 89 ? 6.798 -8.169 -11.613 1.00 67.56 89 TYR A CA 1
ATOM 722 C C . TYR A 1 89 ? 6.355 -9.579 -11.284 1.00 67.56 89 TYR A C 1
ATOM 724 O O . TYR A 1 89 ? 6.619 -10.035 -10.182 1.00 67.56 89 TYR A O 1
ATOM 732 N N . PHE A 1 90 ? 5.720 -10.279 -12.219 1.00 71.94 90 PHE A N 1
ATOM 733 C CA . PHE A 1 90 ? 5.255 -11.641 -11.980 1.00 71.94 90 PHE A CA 1
ATOM 734 C C . PHE A 1 90 ? 6.399 -12.619 -11.696 1.00 71.94 90 PHE A C 1
ATOM 736 O O . PHE A 1 90 ? 6.183 -13.591 -10.983 1.00 71.94 90 PHE A O 1
ATOM 743 N N . ARG A 1 91 ? 7.610 -12.369 -12.214 1.00 73.81 91 ARG A N 1
ATOM 744 C CA . ARG A 1 91 ? 8.801 -13.164 -11.871 1.00 73.81 91 ARG A CA 1
ATOM 745 C C . ARG A 1 91 ? 9.348 -12.863 -10.481 1.00 73.81 91 ARG A C 1
ATOM 747 O O . ARG A 1 91 ? 9.798 -13.779 -9.799 1.00 73.81 91 ARG A O 1
ATOM 754 N N . ASP A 1 92 ? 9.346 -11.595 -10.091 1.00 67.12 92 ASP A N 1
ATOM 755 C CA . ASP A 1 92 ? 9.858 -11.165 -8.789 1.00 67.12 92 ASP A CA 1
ATOM 756 C C . ASP A 1 92 ? 8.838 -11.456 -7.664 1.00 67.12 92 ASP A C 1
ATOM 758 O O . ASP A 1 92 ? 9.210 -11.600 -6.502 1.00 67.12 92 ASP A O 1
ATOM 762 N N . TRP A 1 93 ? 7.549 -11.572 -8.003 1.00 60.22 93 TRP A N 1
ATOM 763 C CA . TRP A 1 93 ? 6.457 -11.867 -7.080 1.00 60.22 93 TRP A CA 1
ATOM 764 C C . TRP A 1 93 ? 6.409 -13.354 -6.699 1.00 60.22 93 TRP A C 1
ATOM 766 O O . TRP A 1 93 ? 6.079 -14.204 -7.524 1.00 60.22 93 TRP A O 1
ATOM 776 N N . GLY A 1 94 ? 6.680 -13.668 -5.429 1.00 57.41 94 GLY A N 1
ATOM 777 C CA . GLY A 1 94 ? 6.585 -15.030 -4.882 1.00 57.41 94 GLY A CA 1
ATOM 778 C C . GLY A 1 94 ? 7.915 -15.7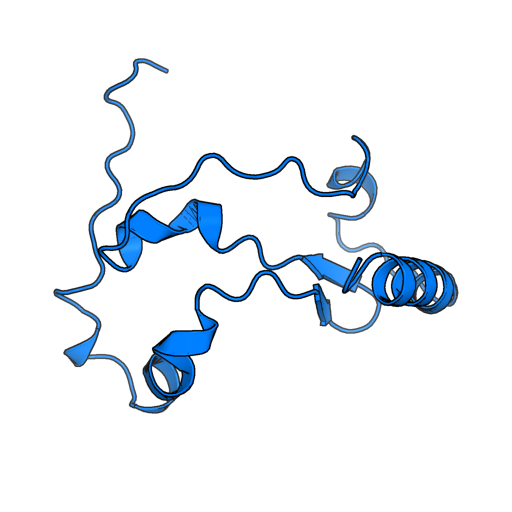74 -4.704 1.00 57.41 94 GLY A C 1
ATOM 779 O O . GLY A 1 94 ? 7.878 -16.962 -4.385 1.00 57.41 94 GLY A O 1
ATOM 780 N N . ASN A 1 95 ? 9.054 -15.092 -4.880 1.00 45.00 95 ASN A N 1
ATOM 781 C CA . ASN A 1 95 ? 10.387 -15.567 -4.477 1.00 45.00 95 ASN A CA 1
ATOM 782 C C . ASN A 1 95 ? 10.830 -14.964 -3.140 1.00 45.00 95 ASN A C 1
ATOM 784 O O . ASN A 1 95 ? 10.511 -13.778 -2.892 1.00 45.00 95 ASN A O 1
#

Radius of gyration: 16.33 Å; chains: 1; bounding box: 36×34×41 Å

Sequence (95 aa):
MTKDQFRWTPYNEILHTLPCYCTVDEPLWMACEPILCLEIVEIRAPDRVMCQFGRPQHVSAIPSWGTNHHVHDQRGRLGPKVLEMLDKYFRDWGN

Organism: Solanum commersonii (NCBI:txid4109)

pLDDT: mean 71.36, std 12.3, range [45.0, 94.94]